Protein 5D5Y (pdb70)

Radius of gyration: 22.16 Å; Cα contacts (8 Å, |Δi|>4): 67; chains: 2; bounding box: 19×74×16 Å

Sequence (100 aa):
SQQQIAALSESLLQATQQQLQALQQQCYELEKKTNRRLLVSSEVMTLQKMVKAQSQQQIAALSEESLQATQQQLQALQQQCYELEKTNRLLLVSSSEVMTLQKMVKAQ

Secondary structure (DSSP, 8-state):
-HHHHHHHHHHHHHHHHHHHHHHHHHHHHHHHHHHHHHHHHHHHHHHHH-/-HHHHHHHHHHHHHHHHHHHHHHHHHHHHHHHHHHHHHHHHHHHHHHHT-

B-factor: mean 22.65, std 13.16, range [6.87, 98.27]

GO terms:
  GO:0042802 identical protein binding (F, IPI)

InterPro domains:
  IPR000232 Heat shock factor (HSF)-type, DNA-binding [PF00447] (43-143)
  IPR000232 Heat shock factor (HSF)-type, DNA-binding [PR00056] (43-66)
  IPR000232 Heat shock factor (HSF)-type, DNA-binding [PR00056] (81-93)
  IPR000232 Heat shock factor (HSF)-type, DNA-binding [PR00056] (94-106)
  IPR000232 Heat shock factor (HSF)-type, DNA-binding [PS00434] (82-106)
  IPR000232 Heat shock factor (HSF)-type, DNA-binding [SM00415] (39-143)
  IPR001789 Signal transduction response regulator, receiver domain [PF00072] (399-508)
  IPR001789 Signal transduction response regulator, receiver domain [PS50110] (398-514)
  IPR001789 Signal transduction response regulator, receiver domain [SM00448] (397-510)
  IPR011006 CheY-like superfamily [SSF52172] (395-518)
  IPR036388 Winged helix-like DNA-binding domain superfamily [G3DSA:1.10.10.10] (37-144)
  IPR036390 Winged helix DNA-binding domain superfamily [SSF46785] (40-143)

Solvent-accessible surface area: 7375 Å² total; per-residue (Å²): 97,139,76,50,78,59,42,37,53,118,10,80,123,32,12,91,133,23,74,108,38,20,103,118,36,40,106,74,31,96,109,17,54,132,87,20,82,64,34,61,97,58,22,88,152,50,75,155,91,124,99,77,72,118,25,35,57,101,11,123,66,33,80,51,52,45,124,120,25,105,65,88,45,88,101,15,113,94,84,19,100,77,25,119,97,84,14,64,107,10,85,55,81,18,122,89,15,159,90,170

Foldseek 3Di:
DCVVVVVVVVVVVVVVVVVVVVVVVVVVVVVVVVVVVVVVVVVVVVVVVD/DVVVVVVVVVVVVVVVVVVVVVVVVVVVVVVVVVVVVVVVVVVVVVVVVD

Organism: Chaetomium thermophilum (strain DSM 1495 / CBS 144.50 / IMI 039719) (NCBI:txid759272)

Structure (mmCIF, N/CA/C/O backbone):
data_5D5Y
#
_entry.id   5D5Y
#
_cell.length_a   24.823
_cell.length_b   151.535
_cell.length_c   47.745
_cell.angle_alpha   90.000
_cell.angle_beta   90.000
_cell.angle_gamma   90.000
#
_symmetry.space_group_name_H-M   'C 2 2 21'
#
loop_
_entity.id
_entity.type
_entity.pdbx_description
1 polymer 'Putative transcription factor'
2 water water
#
loop_
_atom_site.group_PDB
_atom_site.id
_atom_site.type_symbol
_atom_site.label_atom_id
_atom_site.label_alt_id
_atom_site.label_comp_id
_atom_site.label_asym_id
_atom_site.label_entity_id
_atom_site.label_seq_id
_atom_site.pdbx_PDB_ins_code
_atom_site.Cartn_x
_atom_site.Cartn_y
_atom_site.Cartn_z
_atom_site.occupancy
_atom_site.B_iso_or_equiv
_atom_site.auth_seq_id
_atom_site.auth_comp_id
_atom_site.auth_asym_id
_atom_site.auth_atom_id
_atom_site.pdbx_PDB_model_num
ATOM 1 N N . SER A 1 1 ? -12.748 80.226 -7.221 1.00 41.11 160 SER B N 1
ATOM 2 C CA . SER A 1 1 ? -12.033 79.072 -7.884 1.00 35.73 160 SER B CA 1
ATOM 3 C C . SER A 1 1 ? -11.745 77.922 -6.926 1.00 40.46 160 SER B C 1
ATOM 4 O O . SER A 1 1 ? -12.335 76.831 -7.012 1.00 41.50 160 SER B O 1
ATOM 7 N N . GLN A 1 2 ? -10.847 78.184 -5.983 1.00 45.36 161 GLN B N 1
ATOM 8 C CA . GLN A 1 2 ? -10.128 77.111 -5.308 1.00 40.88 161 GLN B CA 1
ATOM 9 C C . GLN A 1 2 ? -10.845 76.386 -4.175 1.00 43.54 161 GLN B C 1
ATOM 10 O O . GLN A 1 2 ? -10.322 75.401 -3.634 1.00 49.55 161 GLN B O 1
ATOM 16 N N . GLN A 1 3 ? -12.017 76.860 -3.794 1.00 44.58 162 GLN B N 1
ATOM 17 C CA . GLN A 1 3 ? -12.786 76.123 -2.819 1.00 43.60 162 GLN B CA 1
ATOM 18 C C . GLN A 1 3 ? -13.131 74.799 -3.527 1.00 45.48 162 GLN B C 1
ATOM 19 O O . GLN A 1 3 ? -12.733 73.652 -3.116 1.00 73.47 162 GLN B O 1
ATOM 21 N N . GLN A 1 4 ? -13.826 74.985 -4.645 1.00 47.94 163 GLN B N 1
ATOM 22 C CA . GLN A 1 4 ? -14.372 73.872 -5.346 1.00 42.54 163 GLN B CA 1
ATOM 23 C C . GLN A 1 4 ? -13.277 73.120 -6.045 1.00 46.35 163 GLN B C 1
ATOM 24 O O . GLN A 1 4 ? -13.298 71.901 -5.935 1.00 84.40 163 GLN B O 1
ATOM 30 N N . ILE A 1 5 ? -12.287 73.757 -6.680 1.00 40.34 164 ILE B N 1
ATOM 31 C CA . ILE A 1 5 ? -11.202 72.970 -7.293 1.00 37.03 164 ILE B CA 1
ATOM 32 C C . ILE A 1 5 ? -10.332 72.080 -6.300 1.00 50.83 164 ILE B C 1
ATOM 33 O O . ILE A 1 5 ? -9.998 70.858 -6.742 1.00 93.70 164 ILE B O 1
ATOM 38 N N . ALA A 1 6 ? -10.360 72.627 -4.915 1.00 44.22 165 ALA B N 1
ATOM 39 C CA . ALA A 1 6 ? -9.545 71.867 -3.944 1.00 48.73 165 ALA B CA 1
ATOM 40 C C . ALA A 1 6 ? -10.337 70.608 -3.497 1.00 48.71 165 ALA B C 1
ATOM 41 O O . ALA A 1 6 ? -9.773 69.476 -3.301 1.00 63.63 165 ALA B O 1
ATOM 43 N N . ALA A 1 7 ? -11.652 70.796 -3.299 1.00 47.69 166 ALA B N 1
ATOM 44 C CA . ALA A 1 7 ? -12.525 69.670 -2.958 1.00 41.61 166 ALA B CA 1
ATOM 45 C C . ALA A 1 7 ? -12.594 68.736 -4.163 1.00 42.31 166 ALA B C 1
ATOM 46 O O . ALA A 1 7 ? -12.575 67.539 -4.014 1.00 40.17 166 ALA B O 1
ATOM 48 N N . LEU A 1 8 ? -12.577 69.254 -5.382 1.00 38.59 167 LEU B N 1
ATOM 49 C CA . LEU A 1 8 ? -12.618 68.339 -6.541 1.00 28.19 167 LEU B CA 1
ATOM 50 C C . LEU A 1 8 ? -11.313 67.548 -6.602 1.00 26.53 167 LEU B C 1
ATOM 51 O O . LEU A 1 8 ? -11.324 66.361 -6.854 1.00 25.40 167 LEU B O 1
ATOM 56 N N . SER A 1 9 ? -10.191 68.212 -6.361 1.00 28.34 168 SER B N 1
ATOM 57 C CA . SER A 1 9 ? -8.870 67.544 -6.307 1.00 29.05 168 SER B CA 1
ATOM 58 C C . SER A 1 9 ? -8.815 66.409 -5.247 1.00 30.95 168 SER B C 1
ATOM 59 O O . SER A 1 9 ? -8.312 65.292 -5.463 1.00 28.12 168 SER B O 1
ATOM 62 N N . GLU A 1 10 ? -9.359 66.699 -4.077 1.00 30.94 169 GLU B N 1
ATOM 63 C CA . GLU A 1 10 ? -9.437 65.772 -2.979 1.00 25.78 169 GLU B CA 1
ATOM 64 C C . GLU A 1 10 ? -10.309 64.608 -3.406 1.00 22.85 169 GLU B C 1
ATOM 65 O O . GLU A 1 10 ? -10.005 63.426 -3.090 1.00 24.49 169 GLU B O 1
ATOM 71 N N . SER A 1 11 ? -11.453 64.869 -4.045 1.00 24.99 170 SER B N 1
ATOM 72 C CA . SER A 1 11 ? -12.337 63.806 -4.532 1.00 22.77 170 SER B CA 1
ATOM 73 C C . SER A 1 11 ? -11.623 62.904 -5.532 1.00 22.54 170 SER B C 1
ATOM 74 O O . SER A 1 11 ? -11.767 61.680 -5.510 1.00 21.39 170 SER B O 1
ATOM 77 N N A LEU A 1 12 ? -10.845 63.520 -6.412 0.50 21.71 171 LEU B N 1
ATOM 78 N N B LEU A 1 12 ? -10.836 63.514 -6.417 0.50 22.07 171 LEU B N 1
ATOM 79 C CA A LEU A 1 12 ? -10.088 62.720 -7.387 0.50 20.90 171 LEU B CA 1
ATOM 80 C CA B LEU A 1 12 ? -10.052 62.701 -7.383 0.50 22.14 171 LEU B CA 1
ATOM 81 C C A LEU A 1 12 ? -9.020 61.881 -6.685 0.50 22.09 171 LEU B C 1
ATOM 82 C C B LEU A 1 12 ? -9.008 61.869 -6.680 0.50 22.45 171 LEU B C 1
ATOM 83 O O A LEU A 1 12 ? -8.821 60.715 -7.023 0.50 21.85 171 LEU B O 1
ATOM 84 O O B LEU A 1 12 ? -8.787 60.713 -7.028 0.50 21.86 171 LEU B O 1
ATOM 93 N N . GLN A 1 13 ? -8.352 62.431 -5.686 1.00 22.59 172 GLN B N 1
ATOM 94 C CA . GLN A 1 13 ? -7.365 61.644 -4.932 1.00 23.14 172 GLN B CA 1
ATOM 95 C C . GLN A 1 13 ? -7.962 60.431 -4.223 1.00 21.35 172 GLN B C 1
ATOM 96 O O . GLN A 1 13 ? -7.396 59.332 -4.240 1.00 24.36 172 GLN B O 1
ATOM 102 N N . ALA A 1 14 ? -9.128 60.619 -3.661 1.00 21.46 173 ALA B N 1
ATOM 103 C CA . ALA A 1 14 ? -9.824 59.530 -3.053 1.00 21.12 173 ALA B CA 1
ATOM 104 C C . ALA A 1 14 ? -10.216 58.453 -4.076 1.00 19.51 173 ALA B C 1
ATOM 105 O O . ALA A 1 14 ? -10.160 57.261 -3.822 1.00 18.84 173 ALA B O 1
ATOM 107 N N . THR A 1 15 ? -10.673 58.883 -5.226 1.00 18.08 174 THR B N 1
ATOM 108 C CA . THR A 1 15 ? -11.035 57.994 -6.303 1.00 17.84 174 THR B CA 1
ATOM 109 C C . THR A 1 15 ? -9.812 57.197 -6.722 1.00 17.47 174 THR B C 1
ATOM 110 O O . THR A 1 15 ? -9.872 55.949 -6.939 1.00 17.83 174 THR B O 1
ATOM 114 N N . GLN A 1 16 ? -8.656 57.853 -6.844 1.00 19.44 175 GLN B N 1
ATOM 115 C CA . GLN A 1 16 ? -7.431 57.150 -7.183 1.00 20.77 175 GLN B CA 1
ATOM 116 C C . GLN A 1 16 ? -6.958 56.129 -6.152 1.00 20.94 175 GLN B C 1
ATOM 117 O O . GLN A 1 16 ? -6.505 55.056 -6.537 1.00 20.93 175 GLN B O 1
ATOM 123 N N . GLN A 1 17 ? -7.119 56.419 -4.882 1.00 20.45 176 GLN B N 1
ATOM 124 C CA . GLN A 1 17 ? -6.853 55.485 -3.804 1.00 19.54 176 GLN B CA 1
ATOM 125 C C . GLN A 1 17 ? -7.759 54.284 -3.885 1.00 18.58 176 GLN B C 1
ATOM 126 O O . GLN A 1 17 ? -7.317 53.162 -3.759 1.00 19.03 176 GLN B O 1
ATOM 132 N N . GLN A 1 18 ? -9.032 54.477 -4.189 1.00 17.60 177 GLN B N 1
ATOM 133 C CA . GLN A 1 18 ? -9.940 53.384 -4.411 1.00 15.85 177 GLN B CA 1
ATOM 134 C C . GLN A 1 18 ? -9.579 52.552 -5.627 1.00 14.90 177 GLN B C 1
ATOM 135 O O . GLN A 1 18 ? -9.655 51.320 -5.608 1.00 14.84 177 GLN B O 1
ATOM 141 N N . LEU A 1 19 ? -9.145 53.192 -6.699 1.00 14.05 178 LEU B N 1
ATOM 142 C CA . LEU A 1 19 ? -8.697 52.498 -7.901 1.00 14.09 178 LEU B CA 1
ATOM 143 C C . LEU A 1 19 ? -7.510 51.604 -7.574 1.00 13.81 178 LEU B C 1
ATOM 144 O O . LEU A 1 19 ? -7.468 50.453 -8.032 1.00 14.51 178 LEU B O 1
ATOM 149 N N . GLN A 1 20 ? -6.577 52.090 -6.778 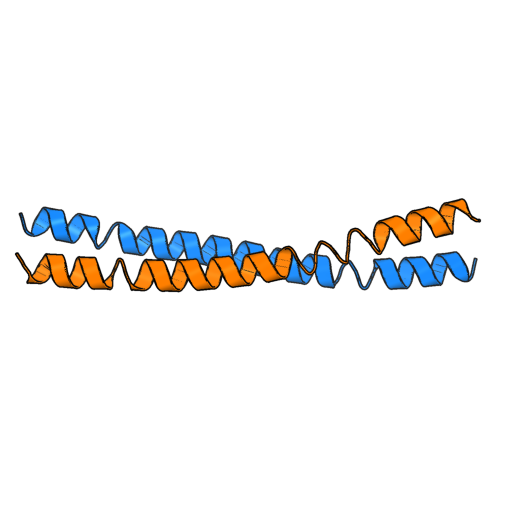1.00 15.18 179 GLN B N 1
ATOM 150 C CA . GLN A 1 20 ? -5.429 51.251 -6.405 1.00 16.81 179 GLN B CA 1
ATOM 151 C C . GLN A 1 20 ? -5.880 50.036 -5.610 1.00 15.20 179 GLN B C 1
ATOM 152 O O . GLN A 1 20 ? -5.381 48.917 -5.829 1.00 15.90 179 GLN B O 1
ATOM 158 N N . ALA A 1 21 ? -6.816 50.203 -4.701 1.00 15.00 180 ALA B N 1
ATOM 159 C CA . ALA A 1 21 ? -7.300 49.057 -3.929 1.00 14.22 180 ALA B CA 1
ATOM 160 C C . ALA A 1 21 ? -8.035 48.060 -4.836 1.00 12.12 180 ALA B C 1
ATOM 161 O O . ALA A 1 21 ? -7.934 46.832 -4.633 1.00 12.92 180 ALA B O 1
ATOM 163 N N . LEU A 1 22 ? -8.748 48.534 -5.814 1.00 12.30 181 LEU B N 1
ATOM 164 C CA . LEU A 1 22 ? -9.396 47.675 -6.804 1.00 10.84 181 LEU B CA 1
ATOM 165 C C . LEU A 1 22 ? -8.373 46.906 -7.621 1.00 11.01 181 LEU B C 1
ATOM 166 O O . LEU A 1 22 ? -8.487 45.671 -7.781 1.00 10.90 181 LEU B O 1
ATOM 171 N N . GLN A 1 23 ? -7.337 47.585 -8.084 1.00 11.74 182 GLN B N 1
ATOM 172 C CA . GLN A 1 23 ? -6.276 46.920 -8.802 1.00 12.07 182 GLN B CA 1
ATOM 173 C C . GLN A 1 23 ? -5.637 45.809 -8.008 1.00 11.28 182 GLN B C 1
ATOM 174 O O . GLN A 1 23 ? -5.428 44.702 -8.501 1.00 12.06 182 GLN B O 1
ATOM 180 N N . GLN A 1 24 ? -5.364 46.084 -6.753 1.00 11.64 183 GLN B N 1
ATOM 181 C CA . GLN A 1 24 ? -4.738 45.101 -5.885 1.00 12.26 183 GLN B CA 1
ATOM 182 C C . GLN A 1 24 ? -5.650 43.887 -5.653 1.00 11.32 183 GLN B C 1
ATOM 183 O O . GLN A 1 24 ? -5.224 42.733 -5.689 1.00 12.81 183 GLN B O 1
ATOM 189 N N . GLN A 1 25 ? -6.922 44.137 -5.433 1.00 10.99 184 GLN B N 1
ATOM 190 C CA . GLN A 1 25 ? -7.877 43.036 -5.222 1.00 11.04 184 GLN B CA 1
ATOM 191 C C . GLN A 1 25 ? -8.030 42.160 -6.462 1.00 10.04 184 GLN B C 1
ATOM 192 O O . GLN A 1 25 ? -8.108 40.932 -6.364 1.00 10.80 184 GLN B O 1
ATOM 198 N N . CYS A 1 26 ? -8.152 42.766 -7.637 1.00 10.99 185 CYS B N 1
ATOM 199 C CA . CYS A 1 26 ? -8.306 41.989 -8.850 1.00 10.95 185 CYS B CA 1
ATOM 200 C C . CYS A 1 26 ? -7.001 41.255 -9.208 1.00 10.61 185 CYS B C 1
ATOM 201 O O . CYS A 1 26 ? -7.049 40.165 -9.791 1.00 10.80 185 CYS B O 1
ATOM 204 N N . TYR A 1 27 ? -5.855 41.817 -8.853 1.00 11.05 186 TYR B N 1
ATOM 205 C CA . TYR A 1 27 ? -4.588 41.078 -8.962 1.00 11.34 186 TYR B CA 1
ATOM 206 C C . TYR A 1 27 ? -4.626 39.788 -8.125 1.00 9.71 186 TYR B C 1
ATOM 207 O O . TYR A 1 27 ? -4.151 38.737 -8.601 1.00 9.82 186 TYR B O 1
ATOM 216 N N . GLU A 1 28 ? -5.160 39.836 -6.928 1.00 9.50 187 GLU B N 1
ATOM 217 C CA . GLU A 1 28 ? -5.255 38.633 -6.110 1.00 9.74 187 GLU B CA 1
ATOM 218 C C . GLU A 1 28 ? -6.168 37.607 -6.794 1.00 7.99 187 GLU B C 1
ATOM 219 O O . GLU A 1 28 ? -5.880 36.392 -6.732 1.00 8.28 187 GLU B O 1
ATOM 225 N N . LEU A 1 29 ? -7.256 38.051 -7.387 1.00 7.66 188 LEU B N 1
ATOM 226 C CA . LEU A 1 29 ? -8.113 37.150 -8.157 1.00 7.44 188 LEU B CA 1
ATOM 227 C C . LEU A 1 29 ? -7.330 36.500 -9.278 1.00 7.18 188 LEU B C 1
ATOM 228 O O . LEU A 1 29 ? -7.396 35.277 -9.471 1.00 7.37 188 LEU B O 1
ATOM 233 N N . GLU A 1 30 ? -6.574 37.297 -10.043 1.00 7.96 189 GLU B N 1
ATOM 234 C CA . GLU A 1 30 ? -5.812 36.704 -11.133 1.00 8.76 189 GLU B CA 1
ATOM 235 C C 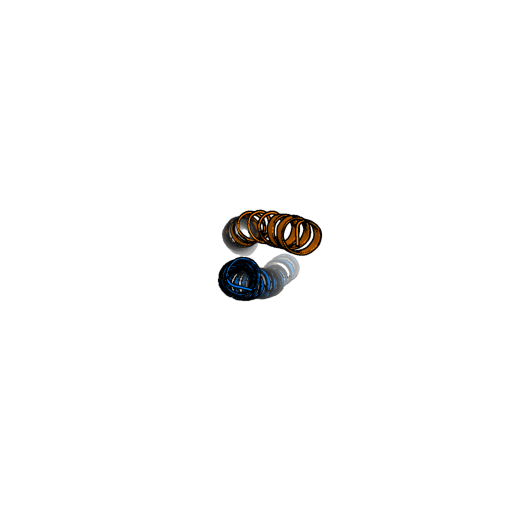. GLU A 1 30 ? -4.831 35.652 -10.624 1.00 8.25 189 GLU B C 1
ATOM 236 O O . GLU A 1 30 ? -4.682 34.584 -11.235 1.00 8.84 189 GLU B O 1
ATOM 242 N N A LYS A 1 31 ? -4.141 35.928 -9.532 0.60 8.31 190 LYS B N 1
ATOM 243 N N B LYS A 1 31 ? -4.120 35.940 -9.552 0.40 8.53 190 LYS B N 1
ATOM 244 C CA A LYS A 1 31 ? -3.175 34.977 -8.969 0.60 8.69 190 LYS B CA 1
ATOM 245 C CA B LYS A 1 31 ? -3.176 34.963 -9.018 0.40 8.90 190 LYS B CA 1
ATOM 246 C C A LYS A 1 31 ? -3.818 33.678 -8.511 0.60 7.74 190 LYS B C 1
ATOM 247 C C B LYS A 1 31 ? -3.902 33.682 -8.650 0.40 9.13 190 LYS B C 1
ATOM 248 O O A LYS A 1 31 ? -3.313 32.570 -8.783 0.60 7.52 190 LYS B O 1
ATOM 249 O O B LYS A 1 31 ? -3.526 32.585 -9.115 0.40 10.20 190 LYS B O 1
ATOM 260 N N . THR A 1 32 ? -4.960 33.786 -7.854 1.00 7.58 191 THR B N 1
ATOM 261 C CA . THR A 1 32 ? -5.713 32.588 -7.437 1.00 7.83 191 THR B CA 1
ATOM 262 C C . THR A 1 32 ? -6.221 31.830 -8.658 1.00 7.41 191 THR B C 1
ATOM 263 O O . THR A 1 32 ? -6.215 30.585 -8.678 1.00 7.95 191 THR B O 1
ATOM 267 N N . ASN A 1 33 ? -6.696 32.555 -9.667 1.00 7.31 192 ASN B N 1
ATOM 268 C CA . ASN A 1 33 ? -7.259 31.899 -10.832 1.00 7.43 192 ASN B CA 1
ATOM 269 C C . ASN A 1 33 ? -6.213 31.083 -11.567 1.00 7.83 192 ASN B C 1
ATOM 270 O O . ASN A 1 33 ? -6.528 30.003 -12.088 1.00 8.46 192 ASN B O 1
ATOM 275 N N A ARG A 1 34 ? -4.975 31.550 -11.604 0.50 8.45 193 ARG B N 1
ATOM 276 N N B ARG A 1 34 ? -4.984 31.542 -11.593 0.50 8.39 193 ARG B N 1
ATOM 277 C CA A ARG A 1 34 ? -3.874 30.800 -12.207 0.50 9.85 193 ARG B CA 1
ATOM 278 C CA B ARG A 1 34 ? -3.951 30.787 -12.245 0.50 9.75 193 ARG B CA 1
ATOM 279 C C A ARG A 1 34 ? -3.732 29.450 -11.552 0.50 8.75 193 ARG B C 1
ATOM 280 C C B ARG A 1 34 ? -3.724 29.452 -11.552 0.50 8.85 193 ARG B C 1
ATOM 281 O O A ARG A 1 34 ? -3.505 28.417 -12.235 0.50 9.30 193 ARG B O 1
ATOM 282 O O B ARG A 1 34 ? -3.497 28.416 -12.229 0.50 9.29 193 ARG B O 1
ATOM 297 N N . LEU A 1 35 ? -3.806 29.422 -10.244 1.00 8.47 194 LEU B N 1
ATOM 298 C CA . LEU A 1 35 ? -3.705 28.176 -9.516 1.00 8.82 194 LEU B CA 1
ATOM 299 C C . LEU A 1 35 ? -4.857 27.256 -9.841 1.00 7.85 194 LEU B C 1
ATOM 300 O O . LEU A 1 35 ? -4.674 26.054 -10.039 1.00 8.80 194 LEU B O 1
ATOM 305 N N . LEU A 1 36 ? -6.076 27.804 -9.894 1.00 7.47 195 LEU B N 1
ATOM 306 C CA . LEU A 1 36 ? -7.234 27.016 -10.252 1.00 7.52 195 LEU B CA 1
ATOM 307 C C . LEU A 1 36 ? -7.087 26.367 -11.621 1.00 7.36 195 LEU B C 1
ATOM 308 O O . LEU A 1 36 ? -7.368 25.168 -11.765 1.00 7.88 195 LEU B O 1
ATOM 313 N N . VAL A 1 37 ? -6.667 27.125 -12.630 1.00 7.72 196 VAL B N 1
ATOM 314 C CA . VAL A 1 37 ? -6.469 26.572 -13.940 1.00 8.32 196 VAL B CA 1
ATOM 315 C C . VAL A 1 37 ? -5.471 25.426 -13.891 1.00 8.10 196 VAL B C 1
ATOM 316 O O . VAL A 1 37 ? -5.718 24.347 -14.440 1.00 8.72 196 VAL B O 1
ATOM 320 N N A SER A 1 38 ? -4.340 25.632 -13.218 0.60 8.25 197 SER B N 1
ATOM 321 N N B SER A 1 38 ? -4.326 25.636 -13.238 0.40 8.66 197 SER B N 1
ATOM 322 C CA A SER A 1 38 ? -3.331 24.583 -13.146 0.60 9.04 197 SER B CA 1
ATOM 323 C CA B SER A 1 38 ? -3.311 24.593 -13.141 0.40 9.27 197 SER B CA 1
ATOM 324 C C A SER A 1 38 ? -3.906 23.325 -12.504 0.60 8.14 197 SER B C 1
ATOM 325 C C B SER A 1 38 ? -3.857 23.330 -12.483 0.40 8.68 197 SER B C 1
ATOM 326 O O A SER A 1 38 ? -3.666 22.204 -12.984 0.60 9.22 197 SER B O 1
ATOM 327 O O B SER A 1 38 ? -3.571 22.209 -12.951 0.40 9.76 197 SER B O 1
ATOM 332 N N . GLU A 1 39 ? -4.604 23.474 -11.400 1.00 8.24 198 GLU B N 1
ATOM 333 C CA . GLU A 1 39 ? -5.068 22.293 -10.688 1.00 8.32 198 GLU B CA 1
ATOM 334 C C . GLU A 1 39 ? -6.186 21.582 -11.449 1.00 8.24 198 GLU B C 1
ATOM 335 O O . GLU A 1 39 ? -6.264 20.334 -11.387 1.00 8.64 198 GLU B O 1
ATOM 341 N N . VAL A 1 40 ? -7.046 22.311 -12.178 1.00 8.16 199 VAL B N 1
ATOM 342 C CA . VAL A 1 40 ? -8.039 21.648 -13.012 1.00 8.50 199 VAL B CA 1
ATOM 343 C C . VAL A 1 40 ? -7.369 20.884 -14.139 1.00 8.75 199 VAL B C 1
ATOM 344 O O . VAL A 1 40 ? -7.752 19.740 -14.463 1.00 9.72 199 VAL B O 1
ATOM 348 N N . MET A 1 41 ? -6.358 21.478 -14.760 1.00 9.27 200 MET B N 1
ATOM 349 C CA . MET A 1 41 ? -5.702 20.788 -15.843 1.00 10.18 200 MET B CA 1
ATOM 350 C C . MET A 1 41 ? -4.911 19.571 -15.362 1.00 9.76 200 MET B C 1
ATOM 351 O O . MET A 1 41 ? -4.870 18.551 -16.059 1.00 11.22 200 MET B O 1
ATOM 356 N N . THR A 1 42 ? -4.330 19.638 -14.177 1.00 9.38 201 THR B N 1
ATOM 357 C CA . THR A 1 42 ? -3.731 18.442 -13.559 1.00 9.75 201 THR B CA 1
ATOM 358 C C . THR A 1 42 ? -4.781 17.373 -13.313 1.00 9.75 201 THR B C 1
ATOM 359 O O . THR A 1 42 ? -4.544 16.186 -13.578 1.00 11.12 201 THR B O 1
ATOM 363 N N . LEU A 1 43 ? -5.930 17.770 -12.777 1.00 9.46 202 LEU B N 1
ATOM 364 C CA . LEU A 1 43 ? -7.000 16.791 -12.558 1.00 10.11 202 LEU B CA 1
ATOM 365 C C . LEU A 1 43 ? -7.385 16.130 -13.867 1.00 10.54 202 LEU B C 1
ATOM 366 O O . LEU A 1 43 ? -7.595 14.884 -13.911 1.00 11.64 202 LEU B O 1
ATOM 371 N N . GLN A 1 44 ? -7.464 16.883 -14.955 1.00 10.71 203 GLN B N 1
ATOM 372 C CA . GLN A 1 44 ? -7.746 16.317 -16.260 1.00 11.35 203 GLN B CA 1
ATOM 373 C C . GLN A 1 44 ? -6.723 15.264 -16.670 1.00 11.71 203 GLN B C 1
ATOM 374 O O . GLN A 1 44 ? -7.101 14.167 -17.118 1.00 13.65 203 GLN B O 1
ATOM 380 N N . LYS A 1 45 ? -5.451 15.569 -16.501 1.00 11.42 204 LYS B N 1
ATOM 381 C CA . LYS A 1 45 ? -4.412 14.581 -16.806 1.00 13.01 204 LYS B CA 1
ATOM 382 C C . 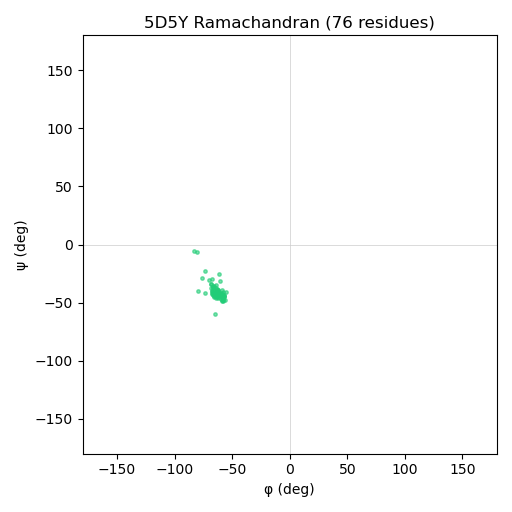LYS A 1 45 ? -4.538 13.346 -15.926 1.00 13.71 204 LYS B C 1
ATOM 383 O O . LYS A 1 45 ? -4.295 12.208 -16.392 1.00 15.36 204 LYS B O 1
ATOM 389 N N . MET A 1 46 ? -4.841 13.520 -14.654 1.00 13.13 205 MET B N 1
ATOM 390 C CA . MET A 1 46 ? -4.975 12.389 -13.737 1.00 14.22 205 MET B CA 1
ATOM 391 C C . MET A 1 46 ? -6.094 11.475 -14.142 1.00 15.44 205 MET B C 1
ATOM 392 O O . MET A 1 46 ? -5.974 10.234 -14.096 1.00 19.36 205 MET B O 1
ATOM 397 N N . VAL A 1 47 ? -7.226 12.046 -14.514 1.00 15.25 206 VAL B N 1
ATOM 398 C CA . VAL A 1 47 ? -8.373 11.234 -14.908 1.00 16.41 206 VAL B CA 1
ATOM 399 C C . VAL A 1 47 ? -8.055 10.510 -16.211 1.00 17.27 206 VAL B C 1
ATOM 400 O O . VAL A 1 47 ? -8.369 9.334 -16.367 1.00 21.70 206 VAL B O 1
ATOM 404 N N . LYS A 1 48 ? -7.381 11.194 -17.154 1.00 17.79 207 LYS B N 1
ATOM 405 C CA . LYS A 1 48 ? -6.972 10.546 -18.393 1.00 20.65 207 LYS B CA 1
ATOM 406 C C . LYS A 1 48 ? -6.048 9.373 -18.185 1.00 21.27 207 LYS B C 1
ATOM 407 O O . LYS A 1 48 ? -6.115 8.414 -18.939 1.00 31.22 207 LYS B O 1
ATOM 413 N N . ALA A 1 49 ? -5.218 9.425 -17.135 1.00 22.52 208 ALA B N 1
ATOM 414 C CA . ALA A 1 49 ? -4.176 8.424 -16.892 1.00 25.84 208 ALA B CA 1
ATOM 415 C C . ALA A 1 49 ? -4.742 7.204 -16.195 1.00 28.49 208 ALA B C 1
ATOM 416 O O . ALA A 1 49 ? -4.037 6.217 -15.994 1.00 32.52 208 ALA B O 1
ATOM 418 N N . GLN A 1 50 ? -6.012 7.288 -15.819 1.00 33.00 209 GLN B N 1
ATOM 419 C CA . GLN A 1 50 ? -6.783 6.217 -15.314 1.00 41.53 209 GLN B CA 1
ATOM 420 C C . GLN A 1 50 ? -8.242 6.302 -15.755 1.00 60.21 209 GLN B C 1
ATOM 421 O O . GLN A 1 50 ? -9.175 6.161 -14.950 1.00 69.07 209 GLN B O 1
ATOM 428 N N . SER B 1 1 ? -18.467 78.115 -13.184 1.00 41.41 160 SER A N 1
ATOM 429 C CA . SER B 1 1 ? -19.084 78.477 -11.871 1.00 35.75 160 SER A CA 1
ATOM 430 C C . SER B 1 1 ? -18.665 77.514 -10.787 1.00 34.05 160 SER A C 1
ATOM 431 O O . SER B 1 1 ? -18.116 76.409 -11.057 1.00 38.40 160 SER A O 1
ATOM 434 N N . GLN B 1 2 ? -18.919 77.902 -9.545 1.00 31.86 161 GLN A N 1
ATOM 435 C CA . GLN B 1 2 ? -18.659 76.994 -8.427 1.00 28.19 161 GLN A CA 1
ATOM 436 C C . GLN B 1 2 ? -19.629 75.815 -8.440 1.00 28.00 161 GLN A C 1
ATOM 437 O O . GLN B 1 2 ? -19.275 74.642 -8.117 1.00 33.05 161 GLN A O 1
ATOM 443 N N . GLN B 1 3 ? -20.849 76.092 -8.874 1.00 30.83 162 GLN A N 1
ATOM 444 C CA . GLN B 1 3 ? -21.848 75.025 -9.030 1.00 30.77 162 GLN A CA 1
ATOM 445 C C . GLN B 1 3 ? -21.332 73.900 -9.951 1.00 31.97 162 GLN A C 1
ATOM 446 O O . GLN B 1 3 ? -21.548 72.705 -9.705 1.00 33.75 162 GLN A O 1
ATOM 448 N N . GLN B 1 4 ? -20.650 74.264 -11.029 1.00 32.25 163 GLN A N 1
ATOM 449 C CA . GLN B 1 4 ? -20.188 73.270 -12.000 1.00 33.14 163 GLN A CA 1
ATOM 450 C C . GLN B 1 4 ? -19.122 72.394 -11.377 1.00 36.42 163 GLN A C 1
ATOM 451 O O . GLN B 1 4 ? -19.068 71.181 -11.575 1.00 36.11 163 GLN A O 1
ATOM 457 N N . ILE B 1 5 ? -18.2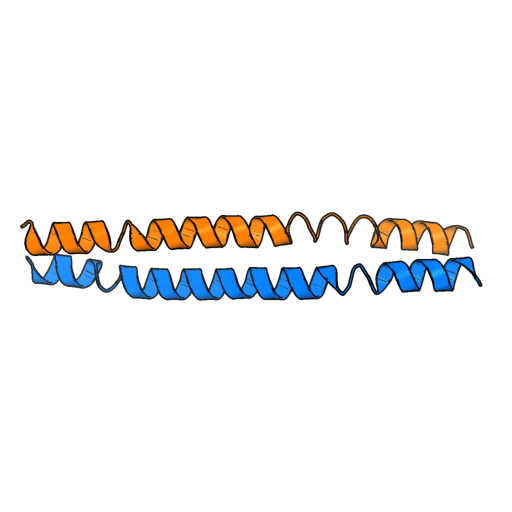32 73.033 -10.642 1.00 27.93 164 ILE A N 1
ATOM 458 C CA . ILE B 1 5 ? -17.158 72.287 -9.987 1.00 31.26 164 ILE A CA 1
ATOM 459 C C . ILE B 1 5 ? -17.729 71.319 -8.925 1.00 28.96 164 ILE A C 1
ATOM 460 O O . ILE B 1 5 ? -17.356 70.040 -8.864 1.00 38.89 164 ILE A O 1
ATOM 465 N N . ALA B 1 6 ? -18.698 71.818 -8.167 1.00 28.44 165 ALA A N 1
ATOM 466 C CA . ALA B 1 6 ? -19.356 70.999 -7.165 1.00 27.80 165 ALA A CA 1
ATOM 467 C C . ALA B 1 6 ? -19.994 69.764 -7.822 1.00 29.16 165 ALA A C 1
ATOM 468 O O . ALA B 1 6 ? -19.955 68.654 -7.262 1.00 34.90 165 ALA A O 1
ATOM 470 N N . ALA B 1 7 ? -20.582 69.911 -9.007 1.00 32.02 166 ALA A N 1
ATOM 471 C CA . ALA B 1 7 ? -21.287 68.834 -9.658 1.00 38.94 166 ALA A CA 1
ATOM 472 C C . ALA B 1 7 ? -20.296 67.800 -10.058 1.00 32.08 166 ALA A C 1
ATOM 473 O O . ALA B 1 7 ? -20.581 66.678 -9.960 1.00 36.03 166 ALA A O 1
ATOM 475 N N . LEU B 1 8 ? -19.120 68.210 -10.495 1.00 28.55 167 LEU A N 1
ATOM 476 C CA . LEU B 1 8 ? -18.088 67.266 -10.869 1.00 27.96 167 LEU A CA 1
ATOM 477 C C . LEU B 1 8 ? -17.562 66.453 -9.669 1.00 27.06 167 LEU A C 1
ATOM 478 O O . LEU B 1 8 ? -17.334 65.252 -9.760 1.00 34.84 167 LEU A O 1
ATOM 483 N N . SER B 1 9 ? -17.354 67.172 -8.570 1.00 27.41 168 SER A N 1
ATOM 484 C CA . SER B 1 9 ? -16.886 66.515 -7.334 1.00 25.22 168 SER A CA 1
ATOM 485 C C . SER B 1 9 ? -17.886 65.471 -6.857 1.00 25.57 168 SER A C 1
ATOM 486 O O . SER B 1 9 ? -17.495 64.329 -6.549 1.00 30.94 168 SER A O 1
ATOM 489 N N A GLU B 1 10 ? -19.176 65.804 -6.865 0.50 27.70 169 GLU A N 1
ATOM 490 N N B GLU B 1 10 ? -19.175 65.821 -6.859 0.50 27.93 169 GLU A N 1
ATOM 491 C CA A GLU B 1 10 ? -20.210 64.855 -6.486 0.50 28.33 169 GLU A CA 1
ATOM 492 C CA B GLU B 1 10 ? -20.241 64.893 -6.511 0.50 28.59 169 GLU A CA 1
ATOM 493 C C A GLU B 1 10 ? -20.234 63.694 -7.450 0.50 31.48 169 GLU A C 1
ATOM 494 C C B GLU B 1 10 ? -20.198 63.707 -7.443 0.50 31.18 169 GLU A C 1
ATOM 495 O O A GLU B 1 10 ? -20.410 62.536 -7.044 0.50 38.98 169 GLU A O 1
ATOM 496 O O B GLU B 1 10 ? -20.268 62.549 -7.005 0.50 36.83 169 GLU A O 1
ATOM 507 N N . SER B 1 11 ? -20.039 63.982 -8.731 1.00 33.09 170 SER A N 1
ATOM 508 C CA . SER B 1 11 ? -19.907 62.918 -9.740 1.00 32.59 170 SER A CA 1
ATOM 509 C C . SER B 1 11 ? -18.891 61.965 -9.330 1.00 43.58 170 SER A C 1
ATOM 510 O O . SER B 1 11 ? -19.139 60.734 -9.496 1.00 37.48 170 SER A O 1
ATOM 513 N N . LEU B 1 12 ? -17.705 62.364 -8.866 1.00 36.62 171 LEU A N 1
ATOM 514 C CA . LEU B 1 12 ? -16.599 61.459 -8.503 1.00 31.50 171 LEU A CA 1
ATOM 515 C C . LEU B 1 12 ? -16.881 60.611 -7.302 1.00 35.98 171 LEU A C 1
ATOM 516 O O . LEU B 1 12 ? -16.398 59.429 -7.220 1.00 46.20 171 LEU A O 1
ATOM 521 N N . GLN B 1 13 ? -17.683 61.069 -6.376 1.00 37.47 172 GLN A N 1
ATOM 522 C CA . GLN B 1 13 ? -18.112 60.221 -5.274 1.00 40.03 172 GLN A CA 1
ATOM 523 C C . GLN B 1 13 ? -18.907 58.911 -5.721 1.00 32.99 172 GLN A C 1
ATOM 524 O O . GLN B 1 13 ? -18.671 57.809 -5.208 1.00 43.29 172 GLN A O 1
ATOM 530 N N . ALA B 1 14 ? -19.801 59.028 -6.703 1.00 38.12 173 ALA A N 1
ATOM 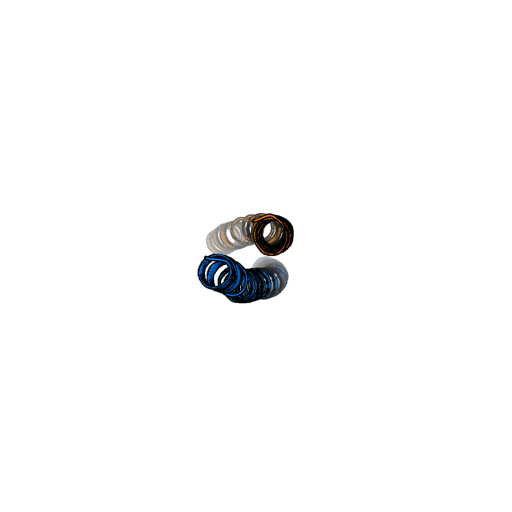531 C CA . ALA B 1 14 ? -20.545 57.890 -7.241 1.00 32.74 173 ALA A CA 1
ATOM 532 C C . ALA B 1 14 ? -19.572 56.926 -7.957 1.00 27.42 173 ALA A C 1
ATOM 533 O O . ALA B 1 14 ? -19.688 55.681 -7.942 1.00 30.62 173 ALA A O 1
ATOM 535 N N . THR B 1 15 ? -18.590 57.530 -8.625 1.00 22.35 174 THR A N 1
ATOM 536 C CA . THR B 1 15 ? -17.549 56.722 -9.251 1.00 20.37 174 THR A CA 1
ATOM 537 C C . THR B 1 15 ? -16.829 55.870 -8.187 1.00 20.01 174 THR A C 1
ATOM 538 O O . THR B 1 15 ? -16.577 54.694 -8.393 1.00 18.49 174 THR A O 1
ATOM 542 N N . GLN B 1 16 ? -16.487 56.491 -7.062 1.00 21.37 175 GLN A N 1
ATOM 543 C CA . GLN B 1 16 ? -15.773 55.780 -5.989 1.00 23.71 175 GLN A CA 1
ATOM 544 C C . GLN B 1 16 ? -16.638 54.595 -5.531 1.00 20.56 175 GLN A C 1
ATOM 545 O O . GLN B 1 16 ? -16.135 53.491 -5.286 1.00 20.60 175 GLN A O 1
ATOM 551 N N . GLN B 1 17 ? -17.917 54.805 -5.355 1.00 22.50 176 GLN A N 1
ATOM 552 C CA . GLN B 1 17 ? -18.857 53.751 -4.932 1.00 25.99 176 GLN A CA 1
ATOM 553 C C . GLN B 1 17 ? -18.868 52.566 -5.952 1.00 21.37 176 GLN A C 1
ATOM 554 O O . GLN B 1 17 ? -18.882 51.379 -5.591 1.00 21.79 176 GLN A O 1
ATOM 560 N N . GLN B 1 18 ? -18.866 52.914 -7.243 1.00 19.49 177 GLN A N 1
ATOM 561 C CA . GLN B 1 18 ? -18.825 51.885 -8.301 1.00 17.32 177 GLN A CA 1
ATOM 562 C C . GLN B 1 18 ? -17.516 51.128 -8.327 1.00 14.37 177 GLN A C 1
ATOM 563 O O . GLN B 1 18 ? -17.477 49.879 -8.541 1.00 13.89 177 GLN A O 1
ATOM 569 N N . LEU B 1 19 ? -16.409 51.804 -8.057 1.00 14.68 178 LEU A N 1
ATOM 570 C CA . LEU B 1 19 ? -15.106 51.136 -7.877 1.00 13.34 178 LEU A CA 1
ATOM 571 C C . LEU B 1 19 ? -15.132 50.205 -6.675 1.00 12.84 178 LEU A C 1
ATOM 572 O O . LEU B 1 19 ? -14.613 49.092 -6.742 1.00 12.45 178 LEU A O 1
ATOM 577 N N . GLN B 1 20 ? -15.762 50.624 -5.593 1.00 14.41 179 GLN A N 1
ATOM 578 C CA . GLN B 1 20 ? -15.881 49.778 -4.414 1.00 14.91 179 GLN A CA 1
ATOM 579 C C . GLN B 1 20 ? -16.683 48.507 -4.738 1.00 14.58 179 GLN A C 1
ATOM 580 O O . GLN B 1 20 ? -16.356 47.397 -4.265 1.00 13.99 179 GLN A O 1
ATOM 586 N N . ALA B 1 21 ? -17.752 48.628 -5.506 1.00 15.43 180 ALA A N 1
ATOM 587 C CA . ALA B 1 21 ? -18.554 47.461 -5.895 1.00 15.03 180 ALA A CA 1
ATOM 588 C C . ALA B 1 21 ? -17.727 46.494 -6.768 1.00 13.13 180 ALA A C 1
ATOM 589 O O . ALA B 1 21 ? -17.817 45.268 -6.609 1.00 12.35 180 ALA A O 1
ATOM 591 N N . LEU B 1 22 ? -16.937 47.025 -7.679 1.00 12.20 181 LEU A N 1
ATOM 592 C CA . LEU B 1 22 ? -16.025 46.167 -8.452 1.00 11.06 181 LEU A CA 1
ATOM 593 C C . LEU B 1 22 ? -14.989 45.490 -7.579 1.00 10.43 181 LEU A C 1
ATOM 594 O O . LEU B 1 22 ? -14.644 44.305 -7.801 1.00 10.22 181 LEU A O 1
ATOM 599 N N . GLN B 1 23 ? -14.489 46.209 -6.573 1.00 10.41 182 GLN A N 1
ATOM 600 C CA . GLN B 1 23 ? -13.524 45.633 -5.668 1.00 9.94 182 GLN A CA 1
ATOM 601 C C . GLN B 1 23 ? -14.158 44.452 -4.897 1.00 9.29 182 GLN A C 1
ATOM 602 O O . GLN B 1 23 ? -13.562 43.395 -4.737 1.00 9.40 182 GLN A O 1
ATOM 608 N N . GLN B 1 24 ? -15.392 44.635 -4.469 1.00 9.79 183 GLN A N 1
ATOM 609 C CA . GLN B 1 24 ? -16.111 43.583 -3.785 1.00 10.34 183 GLN A CA 1
ATOM 610 C C . GLN B 1 24 ? -16.326 42.377 -4.715 1.00 10.16 183 GLN A C 1
ATOM 611 O O . GLN B 1 24 ? -16.263 41.218 -4.258 1.00 10.16 183 GLN A O 1
ATOM 617 N N . GLN B 1 25 ? -16.617 42.609 -5.976 1.00 10.48 184 GLN A N 1
ATOM 618 C CA . GLN B 1 25 ? -16.771 41.522 -6.937 1.00 11.22 184 GLN A CA 1
ATOM 619 C C . GLN B 1 25 ? -15.457 40.747 -7.087 1.00 9.73 184 GLN A C 1
ATOM 620 O O . GLN B 1 25 ? -15.482 39.496 -7.040 1.00 10.34 184 GLN A O 1
ATOM 626 N N . CYS B 1 26 ? -14.331 41.424 -7.229 1.00 9.74 185 CYS A N 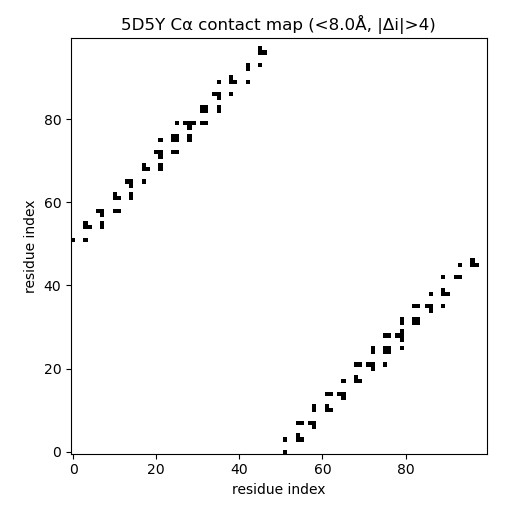1
ATOM 627 C CA . CYS B 1 26 ? -13.065 40.702 -7.281 1.00 9.51 185 CYS A CA 1
ATOM 628 C C . CYS B 1 26 ? -12.783 39.946 -6.009 1.00 8.86 185 CYS A C 1
ATOM 629 O O . CYS B 1 26 ? -12.244 38.821 -6.057 1.00 9.03 185 CYS A O 1
ATOM 632 N N . TYR B 1 27 ? -13.108 40.540 -4.858 1.00 8.90 186 TYR A N 1
ATOM 633 C CA . TYR B 1 27 ? -12.954 39.877 -3.561 1.00 8.76 186 TYR A CA 1
ATOM 634 C C . TYR B 1 27 ? -13.759 38.585 -3.499 1.00 8.45 186 TYR A C 1
ATOM 635 O O . TYR B 1 27 ? -13.233 37.530 -3.093 1.00 8.74 186 TYR A O 1
ATOM 644 N N . GLU B 1 28 ? -15.019 38.647 -3.890 1.00 8.55 187 GLU A N 1
ATOM 645 C CA . GLU B 1 28 ? -15.896 37.481 -3.814 1.00 9.11 187 GLU A CA 1
ATOM 646 C C . GLU B 1 28 ? -15.418 36.389 -4.771 1.00 8.19 187 GLU A C 1
ATOM 647 O O . GLU B 1 28 ? -15.412 35.197 -4.417 1.00 8.67 187 GLU A O 1
ATOM 653 N N . LEU B 1 29 ? -15.074 36.775 -5.994 1.00 8.08 188 LEU A N 1
ATOM 654 C CA . LEU B 1 29 ? -14.597 35.800 -6.977 1.00 8.19 188 LEU A CA 1
ATOM 655 C C . LEU B 1 29 ? -13.307 35.139 -6.520 1.00 7.53 188 LEU A C 1
ATOM 656 O O . LEU B 1 29 ? -13.108 33.921 -6.701 1.00 7.57 188 LEU A O 1
ATOM 661 N N . GLU B 1 30 ? -12.404 35.920 -5.902 1.00 7.64 189 GLU A N 1
ATOM 662 C CA . GLU B 1 30 ? -11.150 35.350 -5.431 1.00 7.74 189 GLU A CA 1
ATOM 663 C C . GLU B 1 30 ? -11.427 34.312 -4.349 1.00 7.79 189 GLU A C 1
ATOM 664 O O . GLU B 1 30 ? -10.831 33.218 -4.360 1.00 8.22 189 GLU A O 1
ATOM 670 N N . LYS B 1 31 ? -12.314 34.614 -3.408 1.00 8.08 190 LYS A N 1
ATOM 671 C CA . LYS B 1 31 ? -12.602 33.674 -2.334 1.00 8.83 190 LYS A CA 1
ATOM 672 C C . LYS B 1 31 ? -13.278 32.424 -2.904 1.00 7.92 190 LYS A C 1
ATOM 673 O O . LYS B 1 31 ? -12.914 31.283 -2.521 1.00 8.57 190 LYS A O 1
ATOM 679 N N . THR B 1 32 ? -14.229 32.600 -3.775 1.00 7.44 191 THR A N 1
ATOM 680 C CA . THR B 1 32 ? -14.893 31.470 -4.408 1.00 8.01 191 THR A CA 1
ATOM 681 C C . THR B 1 32 ? -13.892 30.572 -5.127 1.00 7.11 191 THR A C 1
ATOM 682 O O . THR B 1 32 ? -13.943 29.334 -4.976 1.00 7.62 191 THR A O 1
ATOM 686 N N . ASN B 1 33 ? -12.980 31.165 -5.871 1.00 6.89 192 ASN A N 1
ATOM 687 C CA . ASN B 1 33 ? -12.065 30.357 -6.659 1.00 7.21 192 ASN A CA 1
ATOM 688 C C . ASN B 1 33 ? -10.985 29.738 -5.827 1.00 6.87 192 ASN A C 1
ATOM 689 O O . ASN B 1 33 ? -10.515 28.629 -6.148 1.00 7.51 192 ASN A O 1
ATOM 694 N N . ARG B 1 34 ? -10.595 30.374 -4.722 1.00 7.54 193 ARG A N 1
ATOM 695 C CA . ARG B 1 34 ? -9.664 29.765 -3.797 1.00 7.85 193 ARG A CA 1
ATOM 696 C C . ARG B 1 34 ? -10.279 28.542 -3.122 1.00 8.56 193 ARG A C 1
ATOM 697 O O . ARG B 1 34 ? -9.632 27.481 -2.976 1.00 9.45 193 ARG A O 1
ATOM 705 N N . LEU B 1 35 ? -11.552 28.650 -2.746 1.00 9.34 194 LEU A N 1
ATOM 706 C CA . LEU B 1 35 ? -12.275 27.475 -2.237 1.00 11.43 194 LEU A CA 1
ATOM 707 C C . LEU B 1 35 ? -12.412 26.400 -3.296 1.00 9.80 194 LEU A C 1
ATOM 708 O O . LEU B 1 35 ? -12.299 25.195 -3.020 1.00 11.04 194 LEU A O 1
ATOM 713 N N A LEU B 1 36 ? -12.629 26.814 -4.544 0.60 9.29 195 LEU A N 1
ATOM 714 N N B L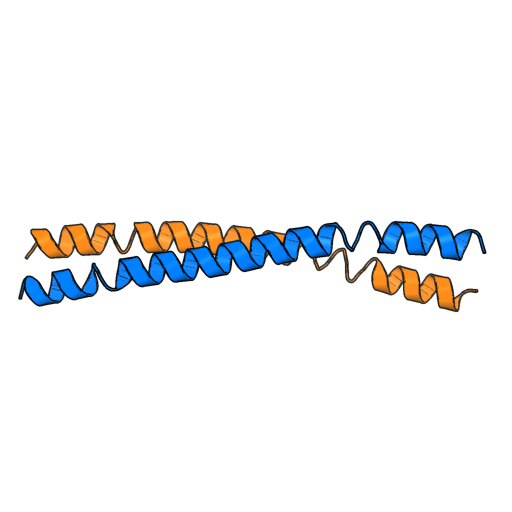EU B 1 36 ? -12.611 26.824 -4.561 0.40 9.85 195 LEU A N 1
ATOM 715 C CA A LEU B 1 36 ? -12.743 25.822 -5.563 0.60 9.20 195 LEU A CA 1
ATOM 716 C CA B LEU B 1 36 ? -12.689 25.889 -5.689 0.40 10.97 195 LEU A CA 1
ATOM 717 C C A LEU B 1 36 ? -11.406 25.080 -5.758 0.60 8.56 195 LEU A C 1
ATOM 718 C C B LEU B 1 36 ? -11.398 25.115 -5.910 0.40 9.70 195 LEU A C 1
ATOM 719 O O A LEU B 1 36 ? -11.408 23.883 -5.976 0.60 8.64 195 LEU A O 1
ATOM 720 O O B LEU B 1 36 ? -11.427 23.965 -6.366 0.40 11.51 195 LEU A O 1
ATOM 729 N N . VAL B 1 37 ? -10.264 25.787 -5.675 1.00 8.46 196 VAL A N 1
ATOM 730 C CA . VAL B 1 37 ? -8.964 25.087 -5.709 1.00 8.91 196 VAL A CA 1
ATOM 731 C C . VAL B 1 37 ? -8.943 23.967 -4.687 1.00 9.52 196 VAL A C 1
ATOM 732 O O . VAL B 1 37 ? -8.517 22.834 -4.995 1.00 10.25 196 VAL A O 1
ATOM 736 N N A SER B 1 38 ? -9.389 24.234 -3.486 0.55 9.72 197 SER A N 1
ATOM 737 N N B SER B 1 38 ? -9.390 24.237 -3.473 0.15 11.04 197 SER A N 1
ATOM 738 N N C SER B 1 38 ? -9.357 24.239 -3.470 0.30 10.34 197 SER A N 1
ATOM 739 C CA A SER B 1 38 ? -9.403 23.210 -2.441 0.55 11.13 197 SER A CA 1
ATOM 740 C CA B SER B 1 38 ? -9.385 23.209 -2.428 0.15 11.74 197 SER A CA 1
ATOM 741 C CA C SER B 1 38 ? -9.384 23.203 -2.436 0.30 11.44 197 SER A CA 1
ATOM 742 C C A SER B 1 38 ? -10.267 22.035 -2.831 0.55 11.14 197 SER A C 1
ATOM 743 C C B SER B 1 38 ? -10.283 22.031 -2.789 0.15 12.07 197 SER A C 1
ATOM 744 C C C SER B 1 38 ? -10.250 22.029 -2.850 0.30 11.49 197 SER A C 1
ATOM 745 O O A SER B 1 38 ? -9.883 20.866 -2.594 0.55 13.22 197 SER A O 1
ATOM 746 O O B SER B 1 38 ? -9.933 20.881 -2.496 0.15 14.09 197 SER A O 1
ATOM 747 O O C SER B 1 38 ? -9.847 20.869 -2.645 0.30 13.86 197 SER A O 1
ATOM 754 N N . GLU B 1 39 ? -11.421 22.300 -3.431 1.00 10.95 198 GLU A N 1
ATOM 755 C CA . GLU B 1 39 ? -12.295 21.232 -3.930 1.00 12.06 198 GLU A CA 1
ATOM 756 C C . GLU B 1 39 ? -11.621 20.395 -5.005 1.00 11.71 198 GLU A C 1
ATOM 757 O O . GLU B 1 39 ? -11.785 19.168 -5.033 1.00 15.26 198 GLU A O 1
ATOM 763 N N . VAL B 1 40 ? -10.916 21.051 -5.904 1.00 10.09 199 VAL A N 1
ATOM 764 C CA . VAL B 1 40 ? -10.204 20.368 -6.968 1.00 9.86 199 VAL A CA 1
ATOM 765 C C . VAL B 1 40 ? -9.063 19.516 -6.392 1.00 10.14 199 VAL A C 1
ATOM 766 O O . VAL B 1 40 ? -8.849 18.394 -6.867 1.00 11.34 199 VAL A O 1
ATOM 770 N N . MET B 1 41 ? -8.385 19.991 -5.348 1.00 10.99 200 MET A N 1
ATOM 771 C CA . MET B 1 41 ? -7.342 19.182 -4.701 1.00 13.02 200 MET A CA 1
ATOM 772 C C . MET B 1 41 ? -7.949 17.923 -4.061 1.00 13.65 200 MET A C 1
ATOM 773 O O . MET B 1 41 ? -7.370 16.840 -4.136 1.00 16.07 200 MET A O 1
ATOM 778 N N . THR B 1 42 ? -9.096 18.068 -3.437 1.00 15.00 201 THR A N 1
ATOM 779 C CA . THR B 1 42 ? -9.841 16.900 -2.921 1.00 18.19 201 THR A CA 1
ATOM 780 C C . THR B 1 42 ? -10.221 15.955 -4.102 1.00 18.15 201 THR A C 1
ATOM 781 O O . THR B 1 42 ? -10.095 14.711 -3.964 1.00 22.01 201 THR A O 1
ATOM 785 N N . LEU B 1 43 ? -10.685 16.493 -5.237 1.00 17.02 202 LEU A N 1
ATOM 786 C CA . LEU B 1 43 ? -11.008 15.709 -6.448 1.00 17.43 202 LEU A CA 1
ATOM 787 C C . LEU B 1 43 ? -9.790 14.920 -6.926 1.00 15.36 202 LEU A C 1
ATOM 788 O O . LEU B 1 43 ? -9.872 13.723 -7.258 1.00 16.87 202 LEU A O 1
ATOM 793 N N . GLN B 1 44 ? -8.595 15.551 -6.938 1.00 13.75 203 GLN A N 1
ATOM 794 C CA . GLN B 1 44 ? -7.383 14.865 -7.315 1.00 13.72 203 GLN A CA 1
ATOM 795 C C . GLN B 1 44 ? -7.098 13.677 -6.408 1.00 17.15 203 GLN A C 1
ATOM 796 O O . GLN B 1 44 ? -6.795 12.584 -6.861 1.00 17.88 203 GLN A O 1
ATOM 802 N N . LY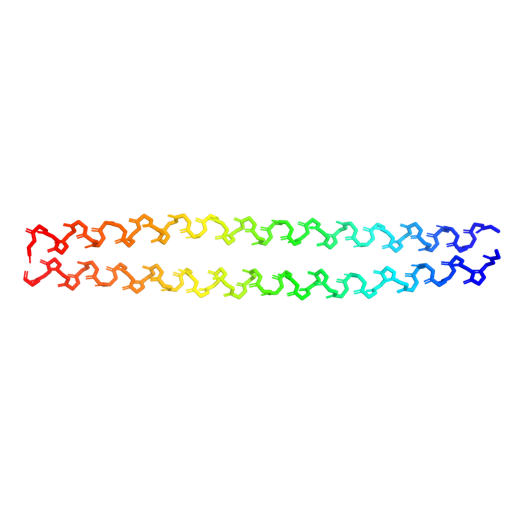S B 1 45 ? -7.203 13.876 -5.103 1.00 17.92 204 LYS A N 1
ATOM 803 C CA . LYS B 1 45 ? -7.095 12.814 -4.113 1.00 20.25 204 LYS A CA 1
ATOM 804 C C . LYS B 1 45 ? -8.154 11.710 -4.384 1.00 16.94 204 LYS A C 1
ATOM 805 O O . LYS B 1 45 ? -7.749 10.438 -4.371 1.00 22.97 204 LYS A O 1
ATOM 811 N N . MET B 1 46 ? -9.410 12.016 -4.601 1.00 19.99 205 MET A N 1
ATOM 812 C CA . MET B 1 46 ? -10.426 11.014 -4.867 1.00 20.10 205 MET A CA 1
ATOM 813 C C . MET B 1 46 ? -9.982 10.163 -6.108 1.00 24.03 205 MET A C 1
ATOM 814 O O . MET B 1 46 ? -10.013 8.962 -6.084 1.00 29.50 205 MET A O 1
ATOM 819 N N . VAL B 1 47 ? -9.557 10.827 -7.178 1.00 18.89 206 VAL A N 1
ATOM 820 C CA . VAL B 1 47 ? -9.273 10.137 -8.426 1.00 20.22 206 VAL A CA 1
ATOM 821 C C . VAL B 1 47 ? -8.057 9.230 -8.256 1.00 21.75 206 VAL A C 1
ATOM 822 O O . VAL B 1 47 ? -8.022 8.082 -8.704 1.00 24.13 206 VAL A O 1
ATOM 826 N N . LYS B 1 48 ? -7.053 9.711 -7.541 1.00 21.56 207 LYS A N 1
ATOM 827 C CA . LYS B 1 48 ? -5.858 8.942 -7.355 1.00 24.09 207 LYS A CA 1
ATOM 828 C C . LYS B 1 48 ? -6.159 7.655 -6.558 1.00 25.16 207 LYS A C 1
ATOM 829 O O . LYS B 1 48 ? -5.540 6.586 -6.794 1.00 29.14 207 LYS A O 1
ATOM 835 N N . ALA B 1 49 ? -7.086 7.705 -5.601 1.00 26.59 208 ALA A N 1
ATOM 836 C CA . ALA B 1 49 ? -7.396 6.553 -4.733 1.00 28.07 208 ALA A CA 1
ATOM 837 C C . ALA B 1 49 ? -8.173 5.498 -5.509 1.00 26.53 208 ALA A C 1
ATOM 838 O O . ALA B 1 49 ? -8.104 4.357 -5.137 1.00 49.28 208 ALA A O 1
ATOM 840 N N . GLN B 1 50 ? -8.860 5.876 -6.597 1.00 29.21 209 GLN A N 1
ATOM 841 C CA . GLN B 1 50 ? -9.749 5.006 -7.396 1.00 27.51 209 GLN A CA 1
ATOM 842 C C . GLN B 1 50 ? -9.009 4.063 -8.349 1.00 34.11 209 GLN A C 1
ATOM 843 O O . GLN B 1 50 ? -7.938 4.437 -8.876 1.00 39.05 209 GLN A O 1
#